Protein AF-A0A948DLP2-F1 (afdb_monomer)

Nearest PDB structures (foldseek):
  5t8y-assembly2_B  TM=7.893E-01  e=1.401E-01  Bacillus subtilis subsp. subtilis str. 168
  5d08-assembly2_B  TM=7.951E-01  e=1.675E-01  Bacillus subtilis subsp. subtilis str. 168
  5d0b-assembly2_B  TM=8.032E-01  e=3.037E-01  Bacillus subtilis subsp. subtilis str. 168
  5d6s-assembly5_E  TM=7.055E-01  e=2.696E-01  Streptococcus thermophilus

Structure (mmCIF, N/CA/C/O backbone):
data_AF-A0A948DLP2-F1
#
_entry.id   AF-A0A948DLP2-F1
#
loop_
_atom_site.group_PDB
_atom_site.id
_atom_site.type_symbol
_atom_site.label_atom_id
_atom_site.label_alt_id
_atom_site.label_comp_id
_atom_site.label_asym_id
_atom_site.label_entity_id
_atom_site.label_seq_id
_atom_site.pdbx_PDB_ins_code
_atom_site.Cartn_x
_atom_site.Cartn_y
_atom_site.Cartn_z
_atom_site.occupancy
_atom_site.B_iso_or_equiv
_atom_site.auth_seq_id
_atom_site.auth_comp_id
_atom_site.auth_asym_id
_atom_site.auth_atom_id
_atom_site.pdbx_PDB_model_num
ATOM 1 N N . MET A 1 1 ? -29.115 -2.903 10.308 1.00 73.62 1 MET A N 1
ATOM 2 C CA . MET A 1 1 ? -27.672 -2.899 10.630 1.00 73.62 1 MET A CA 1
ATOM 3 C C . MET A 1 1 ? -27.017 -3.770 9.582 1.00 73.62 1 MET A C 1
ATOM 5 O O . MET A 1 1 ? -27.478 -4.893 9.432 1.00 73.62 1 MET A O 1
ATOM 9 N N . VAL A 1 2 ? -26.056 -3.239 8.827 1.00 86.81 2 VAL A N 1
ATOM 10 C CA . VAL A 1 2 ? -25.401 -3.986 7.741 1.00 86.81 2 VAL A CA 1
ATOM 11 C C . VAL A 1 2 ? -24.598 -5.137 8.345 1.00 86.81 2 VAL A C 1
ATOM 13 O O . VAL A 1 2 ? -23.858 -4.939 9.312 1.00 86.81 2 VAL A O 1
ATOM 16 N N . GLY A 1 3 ? -24.792 -6.347 7.826 1.00 93.81 3 GLY A N 1
ATOM 17 C CA . GLY A 1 3 ? -24.123 -7.549 8.328 1.00 93.81 3 GLY A CA 1
ATOM 18 C C . GLY A 1 3 ? -22.763 -7.795 7.669 1.00 93.81 3 GLY A C 1
ATOM 19 O O . GLY A 1 3 ? -22.532 -7.389 6.537 1.00 93.81 3 GLY A O 1
ATOM 20 N N . LYS A 1 4 ? -21.872 -8.550 8.332 1.00 95.56 4 LYS A N 1
ATOM 21 C CA . LYS A 1 4 ? -20.567 -8.946 7.757 1.00 95.56 4 LYS A CA 1
ATOM 22 C C . LYS A 1 4 ? -20.713 -9.630 6.390 1.00 95.56 4 LYS A C 1
ATOM 24 O O . LYS A 1 4 ? -19.953 -9.340 5.478 1.00 95.56 4 LYS A O 1
ATOM 29 N N . LYS A 1 5 ? -21.700 -10.523 6.262 1.00 96.94 5 LYS A N 1
ATOM 30 C CA . LYS A 1 5 ? -21.997 -11.241 5.015 1.00 96.94 5 LYS A CA 1
ATOM 31 C C . LYS A 1 5 ? -22.395 -10.281 3.889 1.00 96.94 5 LYS A C 1
ATOM 33 O O . LYS A 1 5 ? -21.834 -10.364 2.809 1.00 96.94 5 LYS A O 1
ATOM 38 N N . GLU A 1 6 ? -23.287 -9.344 4.189 1.00 97.56 6 GLU A N 1
ATOM 39 C CA . GLU A 1 6 ? -23.752 -8.327 3.243 1.00 97.56 6 GLU A CA 1
ATOM 40 C C . GLU A 1 6 ? -22.598 -7.434 2.764 1.00 97.56 6 GLU A C 1
ATOM 42 O O . GLU A 1 6 ? -22.512 -7.136 1.580 1.00 97.56 6 GLU A O 1
ATOM 47 N N . VAL A 1 7 ? -21.662 -7.055 3.645 1.00 97.44 7 VAL A N 1
ATOM 48 C CA . VAL A 1 7 ? -20.456 -6.306 3.238 1.00 97.44 7 VAL A CA 1
ATOM 49 C C . VAL A 1 7 ? -19.588 -7.114 2.272 1.00 97.44 7 VAL A C 1
ATOM 51 O O . VAL A 1 7 ? -19.129 -6.559 1.281 1.00 97.44 7 VAL A O 1
ATOM 54 N N 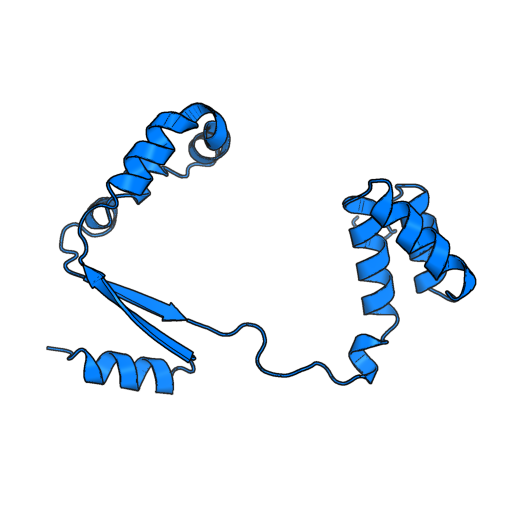. ILE A 1 8 ? -19.363 -8.403 2.546 1.00 97.75 8 ILE A N 1
ATOM 55 C CA . ILE A 1 8 ? -18.552 -9.273 1.676 1.00 97.75 8 ILE A CA 1
ATOM 56 C C . ILE A 1 8 ? -19.210 -9.414 0.299 1.00 97.75 8 ILE A C 1
ATOM 58 O O . ILE A 1 8 ? -18.537 -9.274 -0.716 1.00 97.75 8 ILE A O 1
ATOM 62 N N . GLU A 1 9 ? -20.522 -9.656 0.262 1.00 97.56 9 GLU A N 1
ATOM 63 C CA . GLU A 1 9 ? -21.282 -9.776 -0.988 1.00 97.56 9 GLU A CA 1
ATOM 64 C C . GLU A 1 9 ? -21.209 -8.477 -1.802 1.00 97.56 9 GLU A C 1
ATOM 66 O O . GLU A 1 9 ? -20.832 -8.514 -2.970 1.00 97.56 9 GLU A O 1
ATOM 71 N N . ASN A 1 10 ? -21.431 -7.320 -1.167 1.00 97.06 10 ASN A N 1
ATOM 72 C CA . ASN A 1 10 ? -21.301 -6.023 -1.836 1.00 97.06 10 ASN A CA 1
ATOM 73 C C . ASN A 1 10 ? -19.869 -5.750 -2.325 1.00 97.06 10 ASN A C 1
ATOM 75 O O . ASN A 1 10 ? -19.690 -5.166 -3.390 1.00 97.06 10 ASN A O 1
ATOM 79 N N . ALA A 1 11 ? -18.839 -6.147 -1.572 1.00 96.62 11 ALA A N 1
ATOM 80 C CA . ALA A 1 11 ? -17.453 -5.936 -1.980 1.00 96.62 11 ALA A CA 1
ATOM 81 C C . ALA A 1 11 ? -17.103 -6.748 -3.238 1.00 96.62 11 ALA A C 1
ATOM 83 O O . ALA A 1 11 ? -16.488 -6.210 -4.160 1.00 96.62 11 ALA A O 1
ATOM 84 N N . LEU A 1 12 ? -17.559 -8.003 -3.304 1.00 95.44 12 LEU A N 1
ATOM 85 C CA . LEU A 1 12 ? -17.425 -8.848 -4.492 1.00 95.44 12 LEU A CA 1
ATOM 86 C C . LEU A 1 12 ? -18.198 -8.268 -5.684 1.00 95.44 12 LEU A C 1
ATOM 88 O O . LEU A 1 12 ? -17.661 -8.204 -6.787 1.00 95.44 12 LEU A O 1
ATOM 92 N N . GLU A 1 13 ? -19.427 -7.787 -5.471 1.00 96.94 13 GLU A N 1
ATOM 93 C CA . GLU A 1 13 ? -20.218 -7.108 -6.510 1.00 96.94 13 GLU A CA 1
ATOM 94 C C . GLU A 1 13 ? -19.538 -5.828 -7.023 1.00 96.94 13 GLU A C 1
ATOM 96 O O . GLU A 1 13 ? -19.616 -5.517 -8.211 1.00 96.94 13 GLU A O 1
ATOM 101 N N . CYS A 1 14 ? -18.813 -5.115 -6.155 1.00 95.44 14 CYS A N 1
ATOM 102 C CA . CYS A 1 14 ? -17.988 -3.961 -6.527 1.00 95.44 14 CYS A CA 1
ATOM 103 C C . CYS A 1 14 ? -16.668 -4.341 -7.225 1.00 95.44 14 CYS A C 1
ATOM 105 O O . CYS A 1 14 ? -15.938 -3.452 -7.662 1.00 95.44 14 CYS A O 1
ATOM 107 N N . GLY A 1 15 ? -16.343 -5.632 -7.335 1.00 93.38 15 GLY A N 1
ATOM 108 C CA . GLY A 1 15 ? -15.144 -6.126 -8.009 1.00 93.38 15 GLY A CA 1
ATOM 109 C C . GLY A 1 15 ? -13.891 -6.207 -7.134 1.00 93.38 15 GLY A C 1
ATOM 110 O O . GLY A 1 15 ? -12.801 -6.374 -7.689 1.00 93.38 15 GLY A O 1
ATOM 111 N N . PHE A 1 16 ? -14.009 -6.101 -5.806 1.00 95.94 16 PHE A N 1
ATOM 112 C CA . PHE A 1 16 ? -12.911 -6.433 -4.893 1.00 95.94 16 PHE A CA 1
ATOM 113 C C . PHE A 1 16 ? -12.725 -7.949 -4.823 1.00 95.94 16 PHE A C 1
ATOM 115 O O . PHE A 1 16 ? -13.695 -8.699 -4.815 1.00 95.94 16 PHE A O 1
ATOM 122 N N . GLU A 1 17 ? -11.475 -8.398 -4.758 1.00 94.19 17 GLU A N 1
ATOM 123 C CA . GLU A 1 17 ? -11.129 -9.825 -4.761 1.00 94.19 17 GLU A CA 1
ATOM 124 C C . GLU A 1 17 ? -11.275 -10.466 -3.378 1.00 94.19 17 GLU A C 1
ATOM 126 O O . GLU A 1 17 ? -11.525 -11.664 -3.267 1.00 94.19 17 GLU A O 1
ATOM 131 N N . ASP A 1 18 ? -11.104 -9.680 -2.312 1.00 95.56 18 ASP A N 1
ATOM 132 C CA . ASP A 1 18 ? -11.236 -10.170 -0.941 1.00 95.56 18 ASP A CA 1
ATOM 133 C C . ASP A 1 18 ? -11.643 -9.054 0.030 1.00 95.56 18 ASP A C 1
ATOM 135 O O . ASP A 1 18 ? -11.495 -7.859 -0.251 1.00 95.56 18 ASP A O 1
ATOM 139 N N . THR A 1 19 ? -12.180 -9.450 1.185 1.00 97.75 19 THR A N 1
ATOM 140 C CA . THR A 1 19 ? -12.608 -8.557 2.263 1.00 97.75 19 THR A CA 1
ATOM 141 C C . THR A 1 19 ? -12.251 -9.112 3.644 1.00 97.75 19 THR A C 1
ATOM 143 O O . THR A 1 19 ? -12.774 -10.130 4.101 1.00 97.75 19 THR A O 1
ATOM 146 N N . GLY A 1 20 ? -11.418 -8.370 4.369 1.00 97.19 20 GLY A N 1
ATOM 147 C CA . GLY A 1 20 ? -11.055 -8.603 5.762 1.00 97.19 20 GLY A CA 1
ATOM 148 C C . GLY A 1 20 ? -11.775 -7.662 6.730 1.00 97.19 20 GLY A C 1
ATOM 149 O O . GLY A 1 20 ? -12.267 -6.597 6.364 1.00 97.19 20 GLY A O 1
ATOM 150 N N . PHE A 1 21 ? -11.817 -8.049 8.005 1.00 97.75 21 PHE A N 1
ATOM 151 C CA . PHE A 1 21 ? -12.413 -7.245 9.073 1.00 97.75 21 PHE A CA 1
ATOM 152 C C . PHE A 1 21 ? -11.516 -7.291 10.304 1.00 97.75 21 PHE A C 1
ATOM 154 O O . PHE A 1 21 ? -11.079 -8.368 10.708 1.00 97.75 21 PHE A O 1
ATOM 161 N N . THR A 1 22 ? -11.297 -6.141 10.930 1.00 97.31 22 THR A N 1
ATOM 162 C CA . THR A 1 22 ? -10.605 -6.034 12.219 1.00 97.31 22 THR A CA 1
ATOM 163 C C . THR A 1 22 ? -11.281 -4.983 13.105 1.00 97.31 22 THR A C 1
ATOM 165 O O . THR A 1 22 ? -12.235 -4.320 12.688 1.00 97.31 22 THR A O 1
ATOM 168 N N . THR A 1 23 ? -10.851 -4.863 14.357 1.00 97.44 23 THR A N 1
ATOM 169 C CA . THR A 1 23 ? -11.362 -3.853 15.291 1.00 97.44 23 THR A CA 1
ATOM 170 C C . THR A 1 23 ? -10.790 -2.470 14.967 1.00 97.44 23 THR A C 1
ATOM 172 O O . THR A 1 23 ? -9.828 -2.338 14.218 1.00 97.44 23 THR A O 1
ATOM 175 N N . ALA A 1 24 ? -11.373 -1.425 15.553 1.00 97.88 24 ALA A N 1
ATOM 176 C CA . ALA A 1 24 ? -10.787 -0.082 15.569 1.00 97.88 24 ALA A CA 1
ATOM 177 C C . ALA A 1 24 ? -9.915 0.156 16.821 1.00 97.88 24 ALA A C 1
ATOM 179 O O . ALA A 1 24 ? -9.919 1.249 17.385 1.00 97.88 24 ALA A O 1
ATOM 180 N N . ALA A 1 25 ? -9.248 -0.890 17.323 1.00 98.25 25 ALA A N 1
ATOM 181 C CA . ALA A 1 25 ? -8.272 -0.744 18.398 1.00 98.25 25 ALA A CA 1
ATOM 182 C C . ALA A 1 25 ? -6.970 -0.119 17.854 1.00 98.25 25 ALA A C 1
ATOM 184 O O . ALA A 1 25 ? -6.658 -0.330 16.679 1.00 98.25 25 ALA A O 1
ATOM 185 N N . PRO A 1 26 ? -6.203 0.614 18.679 1.00 98.19 26 PRO A N 1
ATOM 186 C CA . PRO A 1 26 ? -4.915 1.161 18.263 1.00 98.19 26 PRO A CA 1
ATOM 187 C C . PRO A 1 26 ? -3.906 0.082 17.836 1.00 98.19 26 PRO A C 1
ATOM 189 O O . PRO A 1 26 ? -3.864 -1.020 18.391 1.00 98.19 26 PRO A O 1
ATOM 192 N N . PHE A 1 27 ? -3.048 0.417 16.872 1.00 97.94 27 PHE A N 1
ATOM 193 C CA . PHE A 1 27 ? -1.969 -0.437 16.370 1.00 97.94 27 PHE A CA 1
ATOM 194 C C . PHE A 1 27 ? -0.697 -0.290 17.225 1.00 97.94 27 PHE A C 1
ATOM 196 O O . PHE A 1 27 ? 0.313 0.249 16.771 1.00 97.94 27 PHE A O 1
ATOM 203 N N . GLU A 1 28 ? -0.724 -0.784 18.466 1.00 98.12 28 GLU A N 1
ATOM 204 C CA . GLU A 1 28 ? 0.336 -0.542 19.467 1.00 98.12 28 GLU A CA 1
ATOM 205 C C . GLU A 1 28 ? 1.742 -0.975 19.017 1.00 98.12 28 GLU A C 1
ATOM 207 O O . GLU A 1 28 ? 2.713 -0.243 19.199 1.00 98.12 28 GLU A O 1
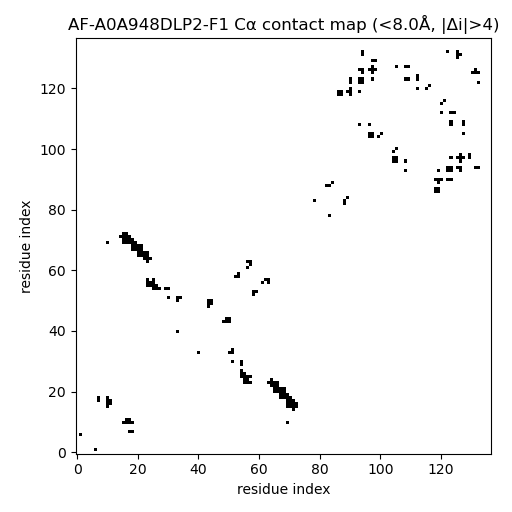ATOM 212 N N . THR A 1 29 ? 1.874 -2.140 18.372 1.00 98.00 29 THR A N 1
ATOM 213 C CA . THR A 1 29 ? 3.175 -2.613 17.863 1.00 98.00 29 THR A CA 1
ATOM 214 C C . THR A 1 29 ? 3.738 -1.685 16.786 1.00 98.00 29 THR A C 1
ATOM 216 O O . THR A 1 29 ? 4.934 -1.400 16.781 1.00 98.00 29 THR A O 1
ATOM 219 N N . GLN A 1 30 ? 2.879 -1.174 15.899 1.00 97.38 30 GLN A N 1
ATOM 220 C CA . GLN A 1 30 ? 3.287 -0.231 14.858 1.00 97.38 30 GLN A CA 1
ATOM 221 C C . GLN A 1 30 ? 3.660 1.123 15.462 1.00 97.38 30 GLN A C 1
ATOM 223 O O . GLN A 1 30 ? 4.628 1.746 15.030 1.00 97.38 30 GLN A O 1
ATOM 228 N N . ARG A 1 31 ? 2.918 1.566 16.481 1.00 97.25 31 ARG A N 1
ATOM 229 C CA . ARG A 1 31 ? 3.221 2.789 17.218 1.00 97.25 31 ARG A CA 1
ATOM 230 C C . ARG A 1 31 ? 4.600 2.718 17.868 1.00 97.25 31 ARG A C 1
ATOM 232 O O . ARG A 1 31 ? 5.406 3.614 17.642 1.00 97.25 31 ARG A O 1
ATOM 239 N N . ALA A 1 32 ? 4.893 1.641 18.597 1.00 97.81 32 ALA A N 1
ATOM 240 C CA . ALA A 1 32 ? 6.199 1.434 19.223 1.00 97.81 32 ALA A CA 1
ATOM 241 C C . ALA A 1 32 ? 7.339 1.436 18.187 1.00 97.81 32 ALA A C 1
ATOM 243 O O . ALA A 1 32 ? 8.351 2.103 18.387 1.00 97.81 32 ALA A O 1
ATOM 244 N N . TYR A 1 33 ? 7.144 0.767 17.044 1.00 97.31 33 TYR A N 1
ATOM 245 C CA . TYR A 1 33 ? 8.109 0.767 15.939 1.00 97.31 33 TYR A CA 1
ATOM 246 C C . TYR A 1 33 ? 8.368 2.177 15.376 1.00 97.31 33 TYR A C 1
ATOM 248 O O . TYR A 1 33 ? 9.515 2.562 15.153 1.00 97.31 33 TYR A O 1
ATOM 256 N N . LEU A 1 34 ? 7.311 2.966 15.155 1.00 96.12 34 LEU A N 1
ATOM 257 C CA . LEU A 1 34 ? 7.435 4.341 14.659 1.00 96.12 34 LEU A CA 1
ATOM 258 C C . LEU A 1 34 ? 8.076 5.280 15.690 1.00 96.12 34 LEU A C 1
ATOM 260 O O . LEU A 1 34 ? 8.778 6.213 15.307 1.00 96.12 34 LEU A O 1
ATOM 264 N N . GLU A 1 35 ? 7.854 5.044 16.984 1.00 95.00 35 GLU A N 1
ATOM 265 C CA . GLU A 1 35 ? 8.508 5.791 18.061 1.00 95.00 35 GLU A CA 1
ATOM 266 C C . GLU A 1 35 ? 10.009 5.472 18.139 1.00 95.00 35 GLU A C 1
ATOM 268 O O . GLU A 1 35 ? 10.809 6.404 18.233 1.00 95.00 35 GLU A O 1
ATOM 273 N N . GLU A 1 36 ? 10.397 4.195 18.029 1.00 97.31 36 GLU A N 1
ATOM 274 C CA . GLU A 1 36 ? 11.801 3.750 18.005 1.00 97.31 36 GLU A CA 1
ATOM 275 C C . GLU A 1 36 ? 12.560 4.302 16.789 1.00 97.31 36 GLU A C 1
ATOM 277 O O . GLU A 1 36 ? 13.722 4.686 16.896 1.00 97.31 36 GLU A O 1
ATOM 282 N N . ARG A 1 37 ? 11.894 4.383 15.633 1.00 95.56 37 ARG A N 1
ATOM 283 C CA . ARG A 1 37 ? 12.499 4.795 14.358 1.00 95.56 37 ARG A CA 1
ATOM 284 C C . ARG A 1 37 ? 12.110 6.202 13.922 1.00 95.56 37 ARG A C 1
ATOM 286 O O . ARG A 1 37 ? 12.111 6.499 12.730 1.00 95.56 37 ARG A O 1
ATOM 293 N N . ARG A 1 38 ? 11.755 7.076 14.863 1.00 91.06 38 ARG A N 1
ATOM 294 C CA . ARG A 1 38 ? 11.227 8.419 14.567 1.00 91.06 38 ARG A CA 1
ATOM 295 C C . ARG A 1 38 ? 12.096 9.205 13.581 1.00 91.06 38 ARG A C 1
ATOM 297 O O . ARG A 1 38 ? 11.553 9.838 12.679 1.00 91.06 38 ARG A O 1
ATOM 304 N N . GLU A 1 39 ? 13.416 9.141 13.745 1.00 93.50 39 GLU A N 1
ATOM 305 C CA . GLU A 1 39 ? 14.381 9.853 12.897 1.00 93.50 39 GLU A CA 1
ATOM 306 C C . GLU A 1 39 ? 14.290 9.423 11.421 1.00 93.50 39 GLU A C 1
ATOM 308 O O . GLU A 1 39 ? 14.287 10.277 10.534 1.00 93.50 39 GLU A O 1
ATOM 313 N N . ASP A 1 40 ? 14.089 8.126 11.148 1.00 95.50 40 ASP A N 1
ATOM 314 C CA . ASP A 1 40 ? 13.945 7.581 9.786 1.00 95.50 40 ASP A CA 1
ATOM 315 C C . ASP A 1 40 ? 12.708 8.140 9.057 1.00 95.50 40 ASP A C 1
ATOM 317 O O . ASP A 1 40 ? 12.655 8.177 7.823 1.00 95.50 40 ASP A O 1
ATOM 321 N N . TYR A 1 41 ? 11.699 8.577 9.815 1.00 94.00 41 TYR A N 1
ATOM 322 C CA . TYR A 1 41 ? 10.402 9.016 9.304 1.00 94.00 41 TYR A CA 1
ATOM 323 C C . TYR A 1 41 ? 10.125 10.512 9.505 1.00 94.00 41 TYR A C 1
ATOM 325 O O . TYR A 1 41 ? 9.020 10.971 9.206 1.00 94.00 41 TYR A O 1
ATOM 333 N N . GLU A 1 42 ? 11.104 11.315 9.938 1.00 91.31 42 GLU A N 1
ATOM 334 C CA . GLU A 1 42 ? 10.923 12.767 10.110 1.00 91.31 42 GLU A CA 1
ATOM 335 C C . GLU A 1 42 ? 10.406 13.465 8.846 1.00 91.31 42 GLU A C 1
ATOM 337 O O . GLU A 1 42 ? 9.634 14.425 8.922 1.00 91.31 42 GLU A O 1
ATOM 342 N N . TRP A 1 43 ? 10.818 12.982 7.672 1.00 93.00 43 TRP A N 1
ATOM 343 C CA . TRP A 1 43 ? 10.382 13.519 6.384 1.00 93.00 43 TRP A CA 1
ATOM 344 C C . TRP A 1 43 ? 8.855 13.468 6.220 1.00 93.00 43 TRP A C 1
ATOM 346 O O . TRP A 1 43 ? 8.278 14.382 5.628 1.00 93.00 43 TRP A O 1
ATOM 356 N N . ALA A 1 44 ? 8.193 12.444 6.768 1.00 92.38 44 ALA A N 1
ATOM 357 C CA . ALA A 1 44 ? 6.748 12.281 6.673 1.00 92.38 44 ALA A CA 1
ATOM 358 C C . ALA A 1 44 ? 6.034 13.355 7.501 1.00 92.38 44 ALA A C 1
ATOM 360 O O . ALA A 1 44 ? 5.138 14.029 6.995 1.00 92.38 44 ALA A O 1
ATOM 361 N N . ILE A 1 45 ? 6.522 13.611 8.720 1.00 85.12 45 ILE A N 1
ATOM 362 C CA . ILE A 1 45 ? 6.006 14.667 9.601 1.00 85.12 45 ILE A CA 1
ATOM 363 C C . ILE A 1 45 ? 6.168 16.038 8.935 1.00 85.12 45 ILE A C 1
ATOM 365 O O . ILE A 1 45 ? 5.224 16.824 8.890 1.00 85.12 45 ILE A O 1
ATOM 369 N N . ARG A 1 46 ? 7.340 16.315 8.343 1.00 90.19 46 ARG A N 1
ATOM 370 C CA . ARG A 1 46 ? 7.584 17.563 7.592 1.00 90.19 46 ARG A CA 1
ATOM 371 C C . ARG A 1 46 ? 6.678 17.706 6.367 1.00 90.19 46 ARG A C 1
ATOM 373 O O . ARG A 1 46 ? 6.384 18.825 5.962 1.00 90.19 46 ARG A O 1
ATOM 380 N N . SER A 1 47 ? 6.224 16.587 5.807 1.00 92.19 47 SER A N 1
ATOM 381 C CA . SER A 1 47 ? 5.271 16.537 4.694 1.00 92.19 47 SER A CA 1
ATOM 382 C C . SER A 1 47 ? 3.804 16.627 5.149 1.00 92.19 47 SER A C 1
ATOM 384 O O . SER A 1 47 ? 2.905 16.514 4.321 1.00 92.19 47 SER A O 1
ATOM 386 N N . GLY A 1 48 ? 3.546 16.832 6.448 1.00 91.56 48 GLY A N 1
ATOM 387 C CA . GLY A 1 48 ? 2.201 16.947 7.020 1.00 91.56 48 GLY A CA 1
ATOM 388 C C . GLY A 1 48 ? 1.531 15.612 7.357 1.00 91.56 48 GLY A C 1
ATOM 389 O O . GLY A 1 48 ? 0.341 15.596 7.664 1.00 91.56 48 GLY A O 1
ATOM 390 N N . LEU A 1 49 ? 2.265 14.497 7.306 1.00 92.12 49 LEU A N 1
ATOM 391 C CA . LEU A 1 49 ? 1.759 13.170 7.652 1.00 92.12 49 LEU A CA 1
ATOM 392 C C . LEU A 1 49 ? 2.122 12.825 9.098 1.00 92.12 49 LEU A C 1
ATOM 394 O O . LEU A 1 49 ? 3.276 12.524 9.409 1.00 92.12 49 LEU A O 1
ATOM 398 N N . ASP A 1 50 ? 1.124 12.828 9.981 1.00 93.75 50 ASP A N 1
ATOM 399 C CA . ASP A 1 50 ? 1.285 12.362 11.359 1.00 93.75 50 ASP A CA 1
ATOM 400 C C . ASP A 1 50 ? 1.135 10.837 11.433 1.00 93.75 50 ASP A C 1
ATOM 402 O O . ASP A 1 50 ? 0.040 10.285 11.574 1.00 93.75 50 ASP A O 1
ATOM 406 N N . LEU A 1 51 ? 2.270 10.146 11.321 1.00 94.94 51 LEU A N 1
ATOM 407 C CA . LEU A 1 51 ? 2.311 8.686 11.368 1.00 94.94 51 LEU A CA 1
ATOM 408 C C . LEU A 1 51 ? 1.924 8.124 12.742 1.00 94.94 51 LEU A C 1
ATOM 410 O O . LEU A 1 51 ? 1.410 7.011 12.799 1.00 94.94 51 LEU A O 1
ATOM 414 N N . ILE A 1 52 ? 2.149 8.866 13.835 1.00 95.31 52 ILE A N 1
ATOM 415 C CA . ILE A 1 52 ? 1.815 8.405 15.189 1.00 95.31 52 ILE A CA 1
ATOM 416 C C . ILE A 1 52 ? 0.306 8.471 15.392 1.00 95.31 52 ILE A C 1
ATOM 418 O O . ILE A 1 52 ? -0.291 7.468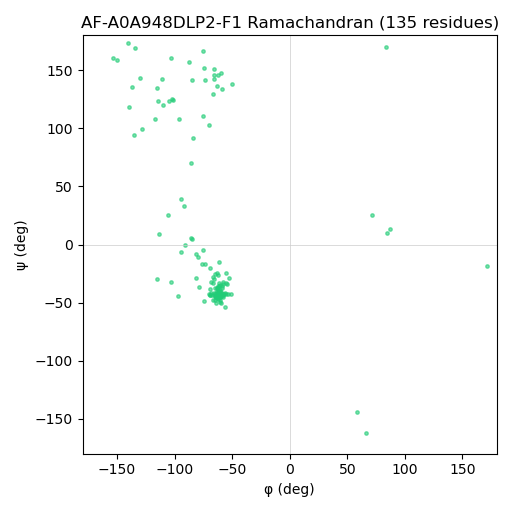 15.783 1.00 95.31 52 ILE A O 1
ATOM 422 N N . ALA A 1 53 ? -0.328 9.598 15.058 1.00 95.19 53 ALA A N 1
ATOM 423 C CA . ALA A 1 53 ? -1.786 9.710 15.095 1.00 95.19 53 ALA A CA 1
ATOM 424 C C . ALA A 1 53 ? -2.459 8.674 14.177 1.00 95.19 53 ALA A C 1
ATOM 426 O O . ALA A 1 53 ? -3.484 8.098 14.541 1.00 95.19 53 ALA A O 1
ATOM 427 N N . GLY A 1 54 ? -1.838 8.367 13.031 1.00 94.62 54 GLY A N 1
ATOM 428 C CA . GLY A 1 54 ? -2.290 7.331 12.099 1.00 94.62 54 GLY A CA 1
ATOM 429 C C . GLY A 1 54 ? -2.329 5.907 12.673 1.00 94.62 54 GLY A C 1
ATOM 430 O O . GLY A 1 54 ? -2.978 5.041 12.089 1.00 94.62 54 GLY A O 1
ATOM 431 N N . THR A 1 55 ? -1.685 5.647 13.818 1.00 97.19 55 THR A N 1
ATOM 432 C CA . THR A 1 55 ? -1.757 4.339 14.498 1.00 97.19 55 THR A CA 1
ATOM 433 C C . THR A 1 55 ? -3.006 4.152 15.356 1.00 97.19 55 THR A C 1
ATOM 435 O O . THR A 1 55 ? -3.262 3.036 15.806 1.00 97.19 55 THR A O 1
ATOM 438 N N . ASP A 1 56 ? -3.812 5.195 15.558 1.00 97.88 56 ASP A N 1
ATOM 439 C CA . ASP A 1 56 ? -5.102 5.094 16.237 1.00 97.88 56 ASP A CA 1
ATOM 440 C C . ASP A 1 56 ? -6.237 5.474 15.270 1.00 97.88 56 ASP A C 1
ATOM 442 O O . ASP A 1 56 ? -6.424 6.660 14.977 1.00 97.88 56 ASP A O 1
ATOM 446 N N . PRO A 1 57 ? -7.043 4.501 14.798 1.00 97.94 57 PRO A N 1
ATOM 447 C CA . PRO A 1 57 ? -8.200 4.763 13.938 1.00 97.94 57 PRO A CA 1
ATOM 448 C C . PRO A 1 57 ? -9.166 5.814 14.505 1.00 97.94 57 PRO A C 1
ATOM 450 O O . PRO A 1 57 ? -9.825 6.533 13.747 1.00 97.94 57 PRO A O 1
ATOM 453 N N . LYS A 1 58 ? -9.245 5.935 15.836 1.00 97.94 58 LYS A N 1
ATOM 454 C CA . LYS A 1 58 ? -10.121 6.899 16.508 1.00 97.94 58 LYS A CA 1
ATOM 455 C C . LYS A 1 58 ? -9.638 8.340 16.410 1.00 97.94 58 LYS A C 1
ATOM 457 O O . LYS A 1 58 ? -10.454 9.243 16.578 1.00 97.94 58 LYS A O 1
ATOM 462 N N . SER A 1 59 ? -8.374 8.567 16.055 1.00 96.44 59 SER A N 1
ATOM 463 C CA . SER A 1 59 ? -7.865 9.905 15.734 1.00 96.44 59 SER A CA 1
ATOM 464 C C . SER A 1 59 ? -8.527 10.493 14.483 1.00 96.44 59 SER A C 1
ATOM 466 O O . SER A 1 59 ? -8.617 11.710 14.352 1.00 96.44 59 SER A O 1
ATOM 468 N N . ILE A 1 60 ? -9.020 9.640 13.577 1.00 94.75 60 ILE A N 1
ATOM 469 C CA . ILE A 1 60 ? -9.750 10.051 12.368 1.00 94.75 60 ILE A CA 1
ATOM 470 C C . ILE A 1 60 ? -11.261 9.982 12.609 1.00 94.75 60 ILE A C 1
ATOM 472 O O . ILE A 1 60 ? -12.000 10.888 12.229 1.00 94.75 60 ILE A O 1
ATOM 476 N N . MET A 1 61 ? -11.732 8.902 13.238 1.00 97.31 61 MET A N 1
ATOM 477 C CA . MET A 1 61 ? -13.152 8.659 13.482 1.00 97.31 61 MET A CA 1
ATOM 478 C C . MET A 1 61 ? -13.360 8.171 14.924 1.00 97.31 61 MET A C 1
ATOM 480 O O . MET A 1 61 ? -13.277 6.966 15.167 1.00 97.31 61 MET A O 1
ATOM 484 N N . PRO A 1 62 ? -13.666 9.065 15.888 1.00 97.31 62 PRO A N 1
ATOM 485 C CA . PRO A 1 62 ? -13.739 8.719 17.315 1.00 97.31 62 PRO A CA 1
ATOM 486 C C . PRO A 1 62 ? -14.692 7.563 17.647 1.00 97.31 62 PRO A C 1
ATOM 488 O O . PRO A 1 62 ? -14.426 6.753 18.536 1.00 97.31 62 PRO A O 1
ATOM 491 N N . GLU A 1 63 ? -15.779 7.454 16.882 1.00 97.56 63 GLU A N 1
ATOM 492 C CA . GLU A 1 63 ? -16.825 6.438 17.040 1.00 97.56 63 GLU A CA 1
ATOM 493 C C . GLU A 1 63 ? -16.516 5.118 16.309 1.00 97.56 63 GLU A C 1
ATOM 495 O O . GLU A 1 63 ? -17.367 4.224 16.247 1.00 97.56 63 GLU A O 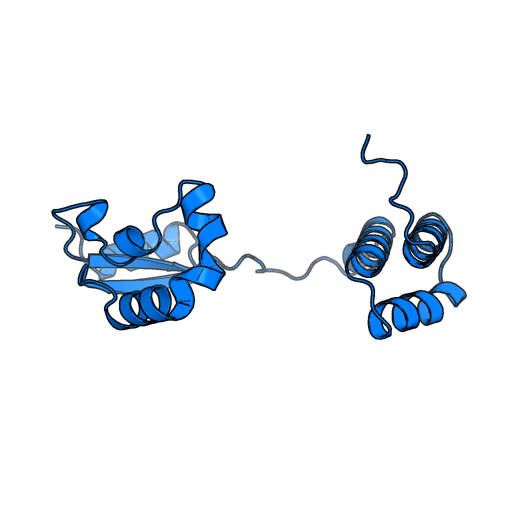1
ATOM 500 N N . ALA A 1 64 ? -15.323 4.977 15.720 1.00 97.25 64 ALA A N 1
ATOM 501 C CA . ALA A 1 64 ? -14.936 3.786 14.978 1.00 97.25 64 ALA A CA 1
ATOM 502 C C . ALA A 1 64 ? -14.992 2.532 15.861 1.00 97.25 64 ALA A C 1
ATOM 504 O O . ALA A 1 64 ? -14.481 2.496 16.984 1.00 97.25 64 ALA A O 1
ATOM 505 N N . LYS A 1 65 ? -15.599 1.471 15.320 1.00 96.25 65 LYS A N 1
ATOM 506 C CA . LYS A 1 65 ? -15.722 0.158 15.982 1.00 96.25 65 LYS A CA 1
ATOM 507 C C . LYS A 1 65 ? -14.968 -0.945 15.247 1.00 96.25 65 LYS A C 1
ATOM 509 O O . LYS A 1 65 ? -14.493 -1.890 15.872 1.00 96.25 65 LYS A O 1
ATOM 514 N N . SER A 1 66 ? -14.839 -0.815 13.934 1.00 96.56 66 SER A N 1
ATOM 515 C CA . SER A 1 66 ? -14.212 -1.802 13.063 1.00 96.56 66 SER A CA 1
ATOM 516 C C . SER A 1 66 ? -13.564 -1.132 11.863 1.00 96.56 66 SER A C 1
ATOM 518 O O . SER A 1 66 ? -13.968 -0.041 11.464 1.00 96.56 66 SER A O 1
ATOM 520 N N . ILE A 1 67 ? -12.622 -1.842 11.257 1.00 97.25 67 ILE A N 1
ATOM 521 C CA . ILE A 1 67 ? -12.017 -1.515 9.970 1.00 97.25 67 ILE A CA 1
ATOM 522 C C . ILE A 1 67 ? -12.393 -2.634 9.000 1.00 97.25 67 ILE A C 1
ATOM 524 O O . ILE A 1 67 ? -12.307 -3.816 9.346 1.00 97.25 67 ILE A O 1
ATOM 528 N N . ILE A 1 68 ? -12.815 -2.251 7.798 1.00 97.25 68 ILE A N 1
ATOM 529 C CA . ILE A 1 68 ? -13.039 -3.163 6.676 1.00 97.25 68 ILE A CA 1
ATOM 530 C C . ILE A 1 68 ? -11.834 -3.012 5.753 1.00 97.25 68 ILE A C 1
ATOM 532 O O . ILE A 1 68 ? -11.498 -1.900 5.354 1.00 97.25 68 ILE A O 1
ATOM 536 N N . VAL A 1 69 ? -11.171 -4.121 5.453 1.00 97.62 69 VAL A N 1
ATOM 537 C CA . VAL A 1 69 ? -10.020 -4.169 4.549 1.00 97.62 69 VAL A CA 1
ATOM 538 C C . VAL A 1 69 ? -10.505 -4.768 3.241 1.00 97.62 69 VAL A C 1
ATOM 540 O O . VAL A 1 69 ? -11.038 -5.868 3.250 1.00 97.62 69 VAL A O 1
ATO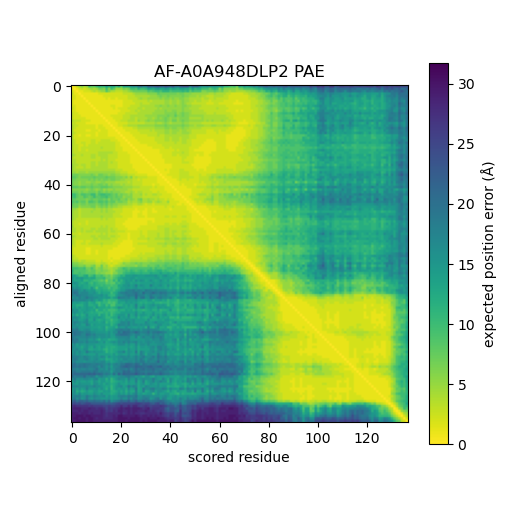M 543 N N . ILE A 1 70 ? -10.330 -4.059 2.136 1.00 96.69 70 ILE A N 1
ATOM 544 C CA . ILE A 1 70 ? -10.685 -4.524 0.790 1.00 96.69 70 ILE A CA 1
ATOM 545 C C . ILE A 1 70 ? -9.410 -4.757 -0.014 1.00 96.69 70 ILE A C 1
ATOM 547 O O . ILE A 1 70 ? -8.443 -4.007 0.128 1.00 96.69 70 ILE A O 1
ATOM 551 N N . MET A 1 71 ? -9.405 -5.799 -0.842 1.00 95.19 71 MET A N 1
ATOM 552 C CA . MET A 1 71 ? -8.280 -6.116 -1.716 1.00 95.19 71 MET A CA 1
ATOM 553 C C . MET A 1 71 ? -8.685 -5.953 -3.176 1.00 95.19 71 MET A C 1
ATOM 555 O O . MET A 1 71 ? -9.614 -6.601 -3.650 1.00 95.19 71 MET A O 1
ATOM 559 N N . GLU A 1 72 ? -7.956 -5.112 -3.901 1.00 92.56 72 GLU A N 1
ATOM 560 C CA . GLU A 1 72 ? -8.093 -4.967 -5.345 1.00 92.56 72 GLU A CA 1
ATOM 561 C C . GLU A 1 72 ? -6.850 -5.538 -6.031 1.00 92.56 72 GLU A C 1
ATOM 563 O O . GLU A 1 72 ? -5.727 -5.084 -5.798 1.00 92.56 72 GLU A O 1
ATOM 568 N N . ALA A 1 73 ? -7.037 -6.544 -6.887 1.00 87.19 73 ALA A N 1
ATOM 569 C CA . ALA A 1 73 ? -5.956 -7.037 -7.726 1.00 87.19 73 ALA A CA 1
ATOM 570 C C . ALA A 1 73 ? -5.701 -6.049 -8.871 1.00 87.19 73 ALA A C 1
ATOM 572 O O . ALA A 1 73 ? -6.505 -5.933 -9.798 1.00 87.19 73 ALA A O 1
ATOM 573 N N . TYR A 1 74 ? -4.550 -5.372 -8.819 1.00 82.31 74 TYR A N 1
ATOM 574 C CA . TYR A 1 74 ? -4.104 -4.455 -9.874 1.00 82.31 74 TYR A CA 1
ATOM 575 C C . TYR A 1 74 ? -3.726 -5.179 -11.177 1.00 82.31 74 TYR A C 1
ATOM 577 O O . TYR A 1 74 ? -3.682 -4.566 -12.241 1.00 82.31 74 TYR A O 1
ATOM 585 N N . PHE A 1 75 ? -3.433 -6.479 -11.104 1.00 82.38 75 PHE A N 1
ATOM 586 C CA . PHE A 1 75 ? -3.049 -7.305 -12.242 1.00 82.38 75 PHE A CA 1
ATOM 587 C C . PHE A 1 75 ? -3.928 -8.552 -12.284 1.00 82.38 75 PHE A C 1
ATOM 589 O O . PHE A 1 75 ? -3.709 -9.500 -11.532 1.00 82.38 75 PHE A O 1
ATOM 596 N N . ARG A 1 76 ? -4.953 -8.518 -13.138 1.00 77.50 76 ARG A N 1
ATOM 597 C CA . ARG A 1 76 ? -5.930 -9.612 -13.291 1.00 77.50 76 ARG A CA 1
ATOM 598 C C . ARG A 1 76 ? -5.683 -10.447 -14.537 1.00 77.50 76 ARG A C 1
ATOM 600 O O . ARG A 1 76 ? -5.911 -11.650 -14.539 1.00 77.50 76 ARG A O 1
ATOM 607 N N . GLU A 1 77 ? -5.183 -9.802 -15.582 1.00 82.19 77 GLU A N 1
ATOM 608 C CA . GLU A 1 77 ? -4.925 -10.418 -16.873 1.00 82.19 77 GLU A CA 1
ATOM 609 C C . GLU A 1 77 ? -3.509 -10.083 -17.322 1.00 82.19 77 GLU A C 1
ATOM 611 O O . GLU A 1 77 ? -3.012 -8.975 -17.103 1.00 82.19 77 GLU A O 1
ATOM 616 N N . ALA A 1 78 ? -2.865 -11.050 -17.972 1.00 79.94 78 ALA A N 1
ATOM 617 C CA . ALA A 1 78 ? -1.610 -10.788 -18.650 1.00 79.94 78 ALA A CA 1
ATOM 618 C C . ALA A 1 78 ? -1.843 -9.822 -19.814 1.00 79.94 78 ALA A C 1
ATOM 620 O O . ALA A 1 78 ? -2.839 -9.918 -20.536 1.00 79.94 78 ALA A O 1
ATOM 621 N N . PHE A 1 79 ? -0.890 -8.917 -20.034 1.00 78.31 79 PHE A N 1
ATOM 622 C CA . PHE A 1 79 ? -0.893 -8.142 -21.265 1.00 78.31 79 PHE A CA 1
ATOM 623 C C . PHE A 1 79 ? -0.734 -9.096 -22.459 1.00 78.31 79 PHE A C 1
ATOM 625 O O . PHE A 1 79 ? -0.014 -10.092 -22.366 1.00 78.31 79 PHE A O 1
ATOM 632 N N . PRO A 1 80 ? -1.360 -8.807 -23.611 1.00 82.06 80 PRO A N 1
ATOM 633 C CA . PRO A 1 80 ? -1.067 -9.527 -24.838 1.00 82.06 80 PRO A CA 1
ATOM 634 C C . PRO A 1 80 ? 0.453 -9.577 -25.078 1.00 82.06 80 PRO A C 1
ATOM 636 O O . PRO A 1 80 ? 1.108 -8.538 -24.940 1.00 82.06 80 PRO A O 1
ATOM 639 N N . PRO A 1 81 ? 1.031 -10.711 -25.521 1.00 80.50 81 PRO A N 1
ATOM 640 C CA . PRO A 1 81 ? 2.474 -10.809 -25.774 1.00 80.50 81 PRO A CA 1
ATOM 641 C C . PRO A 1 81 ? 3.016 -9.744 -26.746 1.00 80.50 81 PRO A C 1
ATOM 643 O O . PRO A 1 81 ? 4.198 -9.397 -26.722 1.00 80.50 81 PRO A O 1
ATOM 646 N N . SER A 1 82 ? 2.151 -9.201 -27.609 1.00 80.50 82 SER A N 1
ATOM 647 C CA . SER A 1 82 ? 2.468 -8.081 -28.499 1.00 80.50 82 SER A CA 1
ATOM 648 C C . SER A 1 82 ? 2.741 -6.769 -27.752 1.00 80.50 82 SER A C 1
ATOM 650 O O . SER A 1 82 ? 3.591 -5.998 -28.196 1.00 80.50 82 SER A O 1
ATOM 652 N N . LEU A 1 83 ? 2.075 -6.524 -26.618 1.00 76.31 83 LEU A N 1
ATOM 653 C CA . LEU A 1 83 ? 2.316 -5.363 -25.758 1.00 76.31 83 LEU A CA 1
ATOM 654 C C . LEU A 1 83 ? 3.562 -5.543 -24.886 1.00 76.31 83 LEU A C 1
ATOM 656 O O . LEU A 1 83 ? 4.325 -4.594 -24.733 1.00 76.31 83 LEU A O 1
ATOM 660 N N . GLU A 1 84 ? 3.838 -6.753 -24.397 1.00 71.44 84 GLU A N 1
ATOM 661 C CA . GLU A 1 84 ? 5.066 -7.046 -23.635 1.00 71.44 84 GLU A CA 1
ATOM 662 C C . GLU A 1 84 ? 6.336 -6.794 -24.461 1.00 71.44 84 GLU A C 1
ATOM 664 O O . GLU A 1 84 ? 7.364 -6.345 -23.953 1.00 71.44 84 GLU A O 1
ATOM 669 N N . ARG A 1 85 ? 6.270 -7.059 -25.771 1.00 74.88 85 ARG A N 1
ATOM 670 C CA . ARG A 1 85 ? 7.389 -6.848 -26.702 1.00 74.88 85 ARG A CA 1
ATOM 671 C C . ARG A 1 85 ? 7.398 -5.464 -27.344 1.00 74.88 85 ARG A C 1
ATOM 673 O O . ARG A 1 85 ? 8.316 -5.190 -28.125 1.00 74.88 85 ARG A O 1
ATOM 680 N N . HIS A 1 86 ? 6.419 -4.620 -27.022 1.00 84.94 86 HIS A N 1
ATOM 681 C CA . HIS A 1 86 ? 6.245 -3.310 -27.628 1.00 84.94 86 HIS A CA 1
ATOM 682 C C . HIS A 1 86 ? 7.442 -2.403 -27.325 1.00 84.94 86 HIS A C 1
ATOM 684 O O . HIS A 1 86 ? 7.917 -2.326 -26.191 1.00 84.94 86 HIS A O 1
ATOM 690 N N . GLU A 1 87 ? 7.920 -1.679 -28.337 1.00 87.38 87 GLU A N 1
ATOM 691 C CA . GLU A 1 87 ? 9.134 -0.858 -28.232 1.00 87.38 87 GLU A CA 1
ATOM 692 C C . GLU A 1 87 ? 9.047 0.163 -27.096 1.00 87.38 87 GLU A C 1
ATOM 694 O O . GLU A 1 87 ? 9.985 0.293 -26.320 1.00 87.38 87 GLU A O 1
ATOM 699 N N . ARG A 1 88 ? 7.885 0.808 -26.924 1.00 86.38 88 ARG A N 1
ATOM 700 C CA . ARG A 1 88 ? 7.649 1.734 -25.805 1.00 86.38 88 ARG A CA 1
ATOM 701 C C . ARG A 1 88 ? 7.899 1.095 -24.435 1.00 86.38 88 ARG A C 1
ATOM 703 O O . ARG A 1 88 ? 8.507 1.740 -23.593 1.00 86.38 88 ARG A O 1
ATOM 710 N N . VAL A 1 89 ? 7.464 -0.147 -24.208 1.00 87.12 89 VAL A N 1
ATOM 711 C CA . VAL A 1 89 ? 7.674 -0.829 -22.919 1.00 87.12 89 VAL A CA 1
ATOM 712 C C . VAL A 1 89 ? 9.166 -1.051 -22.694 1.00 87.12 89 VAL A C 1
ATOM 714 O O . VAL A 1 89 ? 9.690 -0.655 -21.660 1.00 87.12 89 VAL A O 1
ATOM 717 N N . LYS A 1 90 ? 9.876 -1.570 -23.702 1.00 90.00 90 LYS A N 1
ATOM 718 C CA . LYS A 1 90 ? 11.331 -1.779 -23.637 1.00 90.00 90 LYS A CA 1
ATOM 719 C C . LYS A 1 90 ? 12.104 -0.479 -23.408 1.00 90.00 90 LYS A C 1
ATOM 721 O O . LYS A 1 90 ? 13.037 -0.471 -22.610 1.00 90.00 90 LYS A O 1
ATOM 726 N N . SER A 1 91 ? 11.711 0.612 -24.067 1.00 91.00 91 SER A N 1
ATOM 727 C CA . SER A 1 91 ? 12.281 1.941 -23.831 1.00 91.00 91 SER A CA 1
ATOM 728 C C . SER A 1 91 ? 12.048 2.389 -22.385 1.00 91.00 91 SER A C 1
ATOM 730 O O . SER A 1 91 ? 13.007 2.719 -21.697 1.00 91.00 91 SER A O 1
ATOM 732 N N . MET A 1 92 ? 10.820 2.308 -21.864 1.00 90.56 92 MET A N 1
ATOM 733 C CA . MET A 1 92 ? 10.543 2.686 -20.469 1.00 90.56 92 MET A CA 1
ATOM 734 C C . MET A 1 92 ? 11.304 1.818 -19.457 1.00 90.56 92 MET A C 1
ATOM 736 O O . MET A 1 92 ? 11.772 2.325 -18.439 1.00 90.56 92 MET A O 1
ATOM 740 N N . THR A 1 93 ? 11.484 0.522 -19.732 1.00 91.69 93 THR A N 1
ATOM 741 C CA . THR A 1 93 ? 12.325 -0.355 -18.907 1.00 91.69 93 THR A CA 1
ATOM 742 C C . THR A 1 93 ? 13.788 0.084 -18.939 1.00 91.69 93 THR A C 1
ATOM 744 O O . THR A 1 93 ? 14.417 0.171 -17.886 1.00 91.69 93 THR A O 1
ATOM 747 N N . ALA A 1 94 ? 14.329 0.396 -20.121 1.00 93.50 94 ALA A N 1
ATOM 748 C CA . ALA A 1 94 ? 15.699 0.880 -20.255 1.00 93.50 94 ALA A CA 1
ATOM 749 C C . ALA A 1 94 ? 15.913 2.202 -19.498 1.00 93.50 94 ALA A C 1
ATOM 751 O O . ALA A 1 94 ? 16.880 2.332 -18.744 1.00 93.50 94 ALA A O 1
ATOM 752 N N . TRP A 1 95 ? 14.964 3.131 -19.624 1.00 91.62 95 TRP A N 1
ATOM 753 C CA . TRP A 1 95 ? 14.926 4.386 -18.878 1.00 91.62 95 TRP A CA 1
ATOM 754 C C . TRP A 1 95 ? 14.962 4.163 -17.362 1.00 91.62 95 TRP A C 1
ATOM 756 O O . TRP A 1 95 ? 15.829 4.693 -16.660 1.00 91.62 95 TRP A O 1
ATOM 766 N N . ALA A 1 96 ? 14.047 3.332 -16.853 1.00 93.12 96 ALA A N 1
ATOM 767 C CA . ALA A 1 96 ? 13.933 3.042 -15.430 1.00 93.12 96 ALA A CA 1
ATOM 768 C C . ALA A 1 96 ? 15.214 2.393 -14.883 1.00 93.12 96 ALA A C 1
ATOM 770 O O . ALA A 1 96 ? 15.688 2.777 -13.815 1.00 93.12 96 ALA A O 1
ATOM 771 N N . LEU A 1 97 ? 15.826 1.467 -15.629 1.00 93.62 97 LEU A N 1
ATOM 772 C CA . LEU A 1 97 ? 17.111 0.864 -15.262 1.00 93.62 97 LEU A CA 1
ATOM 773 C C . LEU A 1 97 ? 18.247 1.893 -15.213 1.00 93.62 97 LEU A C 1
ATOM 775 O O . LEU A 1 97 ? 19.083 1.826 -14.313 1.00 93.62 97 LEU A O 1
ATOM 779 N N . GLY A 1 98 ? 18.262 2.872 -16.122 1.00 93.00 98 GLY A N 1
ATOM 780 C CA . GLY A 1 98 ? 19.201 3.996 -16.066 1.00 93.00 98 GLY A CA 1
ATOM 781 C C . GLY A 1 98 ? 19.048 4.830 -14.792 1.00 93.00 98 GLY A C 1
ATOM 782 O O . GLY A 1 98 ? 20.045 5.205 -14.176 1.00 93.00 98 GLY A O 1
ATOM 783 N N . ARG A 1 99 ? 17.801 5.068 -14.364 1.00 91.56 99 ARG A N 1
ATOM 784 C CA . ARG A 1 99 ? 17.462 5.799 -13.129 1.00 91.56 99 ARG A CA 1
ATOM 785 C C . ARG A 1 99 ? 17.811 5.020 -11.859 1.00 91.56 99 ARG A C 1
ATOM 787 O O . ARG A 1 99 ? 18.336 5.618 -10.925 1.00 91.56 99 ARG A O 1
ATOM 794 N N . ILE A 1 100 ? 17.521 3.716 -11.823 1.00 91.31 100 ILE A N 1
ATOM 795 C CA . ILE A 1 100 ? 17.872 2.818 -10.708 1.00 91.31 100 ILE A CA 1
ATOM 796 C C . ILE A 1 100 ? 19.397 2.721 -10.577 1.00 91.31 100 ILE A C 1
ATOM 798 O O . ILE A 1 100 ? 19.943 2.822 -9.479 1.00 91.31 100 ILE A O 1
ATOM 802 N N . GLY A 1 101 ? 20.091 2.559 -11.704 1.00 87.81 101 GLY A N 1
ATOM 803 C CA . GLY A 1 101 ? 21.542 2.483 -11.754 1.00 87.81 101 GLY A CA 1
ATOM 804 C C . GLY A 1 101 ? 22.123 1.242 -11.063 1.00 87.81 101 GLY A C 1
ATOM 805 O O . GLY A 1 101 ? 21.464 0.229 -10.841 1.00 87.81 101 GLY A O 1
ATOM 806 N N . GLY A 1 102 ? 23.418 1.311 -10.755 1.00 92.25 102 GLY A N 1
ATOM 807 C CA . GLY A 1 102 ? 24.169 0.206 -10.157 1.00 92.25 102 GLY A CA 1
ATOM 808 C C . GLY A 1 102 ? 24.705 -0.828 -11.165 1.00 92.25 102 GLY A C 1
ATOM 809 O O . GLY A 1 102 ? 24.376 -0.782 -12.354 1.00 92.25 102 GLY A O 1
ATOM 810 N N . PRO A 1 103 ? 25.580 -1.749 -10.715 1.00 92.81 103 PRO A N 1
ATOM 811 C CA . PRO A 1 103 ? 26.272 -2.686 -11.603 1.00 92.81 103 PRO A CA 1
ATOM 812 C C . PRO A 1 103 ? 25.323 -3.625 -12.352 1.00 92.81 103 PRO A C 1
ATOM 814 O O . PRO A 1 103 ? 25.485 -3.820 -13.552 1.00 92.81 103 PRO A O 1
ATOM 817 N N . ALA A 1 104 ? 24.297 -4.147 -11.672 1.00 93.88 104 ALA A N 1
ATOM 818 C CA . ALA A 1 104 ? 23.334 -5.069 -12.271 1.00 93.88 104 ALA A CA 1
ATOM 819 C C . ALA A 1 104 ? 22.506 -4.408 -13.385 1.00 93.88 104 ALA A C 1
ATOM 821 O O . ALA A 1 104 ? 22.371 -4.978 -14.465 1.00 93.88 104 ALA A O 1
ATOM 822 N N . ALA A 1 105 ? 22.011 -3.184 -13.163 1.00 93.31 105 ALA A N 1
ATOM 823 C CA . ALA A 1 105 ? 21.259 -2.454 -14.183 1.00 93.31 105 ALA A CA 1
ATOM 824 C C . ALA A 1 105 ? 22.138 -2.106 -15.392 1.00 93.31 105 ALA A C 1
ATOM 826 O O . ALA A 1 105 ? 21.723 -2.296 -16.533 1.00 93.31 105 ALA A O 1
ATOM 827 N N . LYS A 1 106 ? 23.380 -1.656 -15.155 1.00 93.06 106 LYS A N 1
ATOM 828 C CA . LYS A 1 106 ? 24.340 -1.365 -16.232 1.00 93.06 106 LYS A CA 1
ATOM 829 C C . LYS A 1 106 ? 24.687 -2.606 -17.052 1.00 93.06 106 LYS A C 1
ATOM 831 O O . LYS A 1 106 ? 24.773 -2.502 -18.275 1.00 93.06 106 LYS A O 1
ATOM 836 N N . GLN A 1 107 ? 24.872 -3.753 -16.399 1.00 94.31 107 GLN A N 1
ATOM 837 C CA . GLN A 1 107 ? 25.143 -5.017 -17.080 1.00 94.31 107 GLN A CA 1
ATOM 838 C C . GLN A 1 107 ? 23.945 -5.435 -17.938 1.00 94.31 107 GLN A C 1
ATOM 840 O O . GLN A 1 107 ? 24.113 -5.628 -19.136 1.00 94.31 107 GLN A O 1
ATOM 845 N N . ALA A 1 108 ? 22.732 -5.440 -17.375 1.00 94.88 108 ALA A N 1
ATOM 846 C CA . ALA A 1 108 ? 21.515 -5.794 -18.109 1.00 94.88 108 ALA A CA 1
ATOM 847 C C . ALA A 1 108 ? 21.281 -4.902 -19.345 1.00 94.88 108 ALA A C 1
ATOM 849 O O . ALA A 1 108 ? 20.951 -5.397 -20.421 1.00 94.88 108 ALA A O 1
ATOM 850 N N . LEU A 1 109 ? 21.495 -3.587 -19.211 1.00 95.12 109 LEU A N 1
ATOM 851 C CA . LEU A 1 109 ? 21.421 -2.638 -20.327 1.00 95.12 109 LEU A CA 1
ATOM 852 C C . LEU A 1 109 ? 22.493 -2.912 -21.393 1.00 95.12 109 LEU A C 1
ATOM 854 O O . LEU A 1 109 ? 22.202 -2.840 -22.585 1.00 95.12 109 LEU A O 1
ATOM 858 N N . SER A 1 110 ? 23.722 -3.223 -20.975 1.00 95.06 110 SER A N 1
ATOM 859 C CA . SER A 1 110 ? 24.841 -3.498 -21.886 1.00 95.06 110 SER A CA 1
ATOM 860 C C . SER A 1 110 ? 24.647 -4.805 -22.653 1.00 95.06 110 SER A C 1
ATOM 862 O O . SER A 1 110 ? 24.875 -4.833 -23.861 1.00 95.06 110 SER A O 1
ATOM 864 N N . ASP A 1 111 ? 24.169 -5.852 -21.980 1.00 95.12 111 ASP A N 1
ATOM 865 C CA . ASP A 1 111 ? 23.889 -7.155 -22.590 1.00 95.12 111 ASP A CA 1
ATOM 866 C C . ASP A 1 111 ? 22.793 -7.027 -23.652 1.00 95.12 111 ASP A C 1
ATOM 868 O O . ASP A 1 111 ? 22.936 -7.503 -24.778 1.00 95.12 111 ASP A O 1
ATOM 872 N N . PHE A 1 112 ? 21.723 -6.295 -23.332 1.00 93.75 112 PHE A N 1
ATOM 873 C CA . PHE A 1 112 ? 20.598 -6.113 -24.244 1.00 93.75 112 PHE A CA 1
ATOM 874 C C . PHE A 1 112 ? 20.882 -5.108 -25.376 1.00 93.75 112 PHE A C 1
ATOM 876 O O . PHE A 1 112 ? 20.194 -5.098 -26.400 1.00 93.75 112 PHE A O 1
ATOM 883 N N . LEU A 1 113 ? 21.919 -4.272 -25.242 1.00 94.00 113 LEU A N 1
ATOM 884 C CA . LEU A 1 113 ? 22.279 -3.279 -26.253 1.00 94.00 113 LEU A CA 1
ATOM 885 C C . LEU A 1 113 ? 22.591 -3.930 -27.607 1.00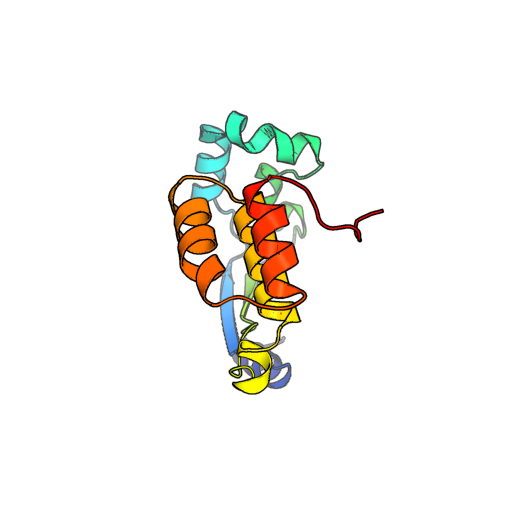 94.00 113 LEU A C 1
ATOM 887 O O . LEU A 1 113 ? 22.227 -3.362 -28.637 1.00 94.00 113 LEU A O 1
ATOM 891 N N . ALA A 1 114 ? 23.237 -5.099 -27.630 1.00 91.00 114 ALA A N 1
ATOM 892 C CA . ALA A 1 114 ? 23.620 -5.782 -28.870 1.00 91.00 114 ALA A CA 1
ATOM 893 C C . ALA A 1 114 ? 22.409 -6.158 -29.745 1.00 91.00 114 ALA A C 1
ATOM 895 O O . ALA A 1 114 ? 22.479 -6.049 -30.967 1.00 91.00 114 ALA A O 1
ATOM 896 N N . GLU A 1 115 ? 21.291 -6.522 -29.119 1.00 89.56 115 GLU A N 1
ATOM 897 C CA . GLU A 1 115 ? 20.061 -6.972 -29.786 1.00 89.56 115 GLU A CA 1
ATOM 898 C C . GLU A 1 115 ? 19.046 -5.837 -30.006 1.00 89.56 115 GLU A C 1
ATOM 900 O O . GLU A 1 115 ? 18.012 -6.016 -30.651 1.00 89.56 115 GLU A O 1
ATOM 905 N N . SER A 1 116 ? 19.328 -4.647 -29.469 1.00 91.75 116 SER A N 1
ATOM 906 C CA . SER A 1 116 ? 18.426 -3.498 -29.532 1.00 91.75 116 SER A CA 1
ATOM 907 C C . SER A 1 116 ? 18.572 -2.681 -30.823 1.00 91.75 116 SER A C 1
ATOM 909 O O . SER A 1 116 ? 19.679 -2.403 -31.302 1.00 91.75 116 SER A O 1
ATOM 911 N N . ALA A 1 117 ? 17.436 -2.207 -31.338 1.00 91.88 117 ALA A N 1
ATOM 912 C CA . ALA A 1 117 ? 17.339 -1.319 -32.493 1.00 91.88 117 ALA A CA 1
ATOM 913 C C . ALA A 1 117 ? 16.356 -0.164 -32.228 1.00 91.88 117 ALA A C 1
ATOM 915 O O . ALA A 1 117 ? 15.630 -0.163 -31.231 1.00 91.88 117 ALA A O 1
ATOM 916 N N . GLY A 1 118 ? 16.352 0.827 -33.124 1.00 91.19 118 GLY A N 1
ATOM 917 C CA . GLY A 1 118 ? 15.361 1.904 -33.119 1.00 91.19 118 GLY A CA 1
ATOM 918 C C . GLY A 1 118 ? 15.321 2.713 -31.809 1.00 91.19 118 GLY A C 1
ATOM 919 O O . GLY A 1 118 ? 16.368 2.924 -31.186 1.00 91.19 118 GLY A O 1
ATOM 920 N N . PRO A 1 119 ? 14.129 3.163 -31.371 1.00 89.06 119 PRO A N 1
ATOM 921 C CA . PRO A 1 119 ? 13.958 3.955 -30.149 1.00 89.06 119 PRO A CA 1
ATOM 922 C C . PRO A 1 119 ? 14.470 3.259 -28.882 1.00 89.06 119 PRO A C 1
ATOM 924 O O . PRO A 1 119 ? 14.986 3.916 -27.981 1.00 89.06 119 PRO A O 1
ATOM 927 N N . VAL A 1 120 ? 14.383 1.927 -28.822 1.00 92.81 120 VAL A N 1
ATOM 928 C CA . VAL A 1 120 ? 14.854 1.135 -27.674 1.00 92.81 120 VAL A CA 1
ATOM 929 C C . VAL A 1 120 ? 16.368 1.252 -27.518 1.00 92.81 120 VAL A C 1
ATOM 931 O O . VAL A 1 120 ? 16.859 1.484 -26.416 1.00 92.81 120 VAL A O 1
ATOM 934 N N . ARG A 1 121 ? 17.117 1.153 -28.624 1.00 95.19 121 ARG A N 1
ATOM 935 C CA . ARG A 1 121 ? 18.579 1.313 -28.610 1.00 95.19 121 ARG A CA 1
ATOM 936 C C . ARG A 1 121 ? 18.989 2.703 -28.131 1.00 95.19 121 ARG A C 1
ATOM 938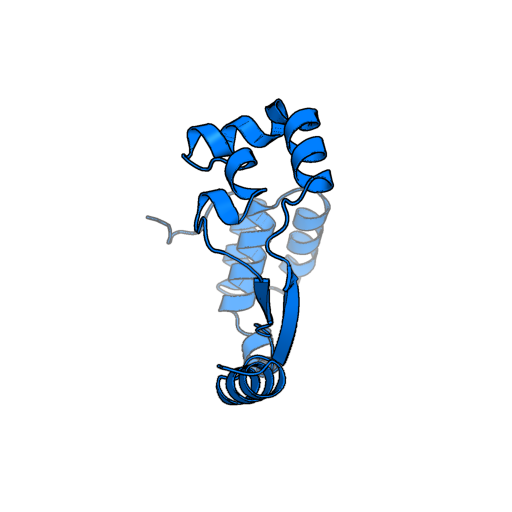 O O . ARG A 1 121 ? 19.912 2.822 -27.326 1.00 95.19 121 ARG A O 1
ATOM 945 N N . SER A 1 122 ? 18.318 3.741 -28.629 1.00 93.06 122 SER A N 1
ATOM 946 C CA . SER A 1 122 ? 18.573 5.126 -28.216 1.00 93.06 122 SER A CA 1
ATOM 947 C C . SER A 1 122 ? 18.366 5.306 -26.714 1.00 93.06 122 SER A C 1
ATOM 949 O O . SER A 1 122 ? 19.211 5.912 -26.056 1.00 93.06 122 SER A O 1
ATOM 951 N N . GLU A 1 123 ? 17.306 4.711 -26.166 1.00 93.94 123 GLU A N 1
ATOM 952 C CA . GLU A 1 123 ? 16.995 4.799 -24.741 1.00 93.94 123 GLU A CA 1
ATOM 953 C C . GLU A 1 123 ? 18.025 4.067 -23.874 1.00 93.94 123 GLU A C 1
ATOM 955 O O . GLU A 1 123 ? 18.515 4.627 -22.899 1.00 93.94 123 GLU A O 1
ATOM 960 N N . ILE A 1 124 ? 18.452 2.861 -24.268 1.00 95.56 124 ILE A N 1
ATOM 961 C CA . ILE A 1 124 ? 19.517 2.114 -23.573 1.00 95.56 124 ILE A CA 1
ATOM 962 C C . ILE A 1 124 ? 20.821 2.920 -23.548 1.00 95.56 124 ILE A C 1
ATOM 964 O O . ILE A 1 124 ? 21.481 3.017 -22.513 1.00 95.56 124 ILE A O 1
ATOM 968 N N . LEU A 1 125 ? 21.196 3.528 -24.678 1.00 95.25 125 LEU A N 1
ATOM 969 C CA . LEU A 1 125 ? 22.393 4.365 -24.758 1.00 95.25 125 LEU A CA 1
ATOM 970 C C . LEU A 1 125 ? 22.276 5.620 -23.885 1.00 95.25 125 LEU A C 1
ATOM 972 O O . LEU A 1 125 ? 23.275 6.030 -23.293 1.00 95.25 125 LEU A O 1
ATOM 976 N N . SER A 1 126 ? 21.090 6.228 -23.801 1.00 92.94 126 SER A N 1
ATOM 977 C CA . SER A 1 126 ? 20.835 7.376 -22.923 1.00 92.94 126 SER A CA 1
ATOM 978 C C . SER A 1 126 ? 20.929 6.978 -21.448 1.00 92.94 126 SER A C 1
ATOM 980 O O . SER A 1 126 ? 21.668 7.598 -20.681 1.00 92.94 126 SER A O 1
ATOM 982 N N . ALA A 1 127 ? 20.282 5.870 -21.079 1.00 93.81 127 ALA A N 1
ATOM 983 C CA 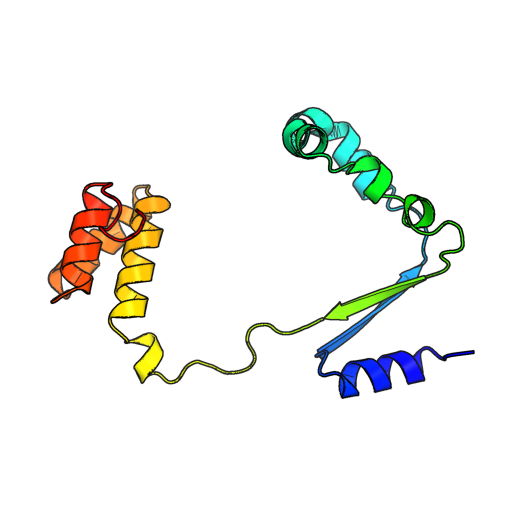. ALA A 1 127 ? 20.292 5.294 -19.741 1.00 93.81 127 ALA A CA 1
ATOM 984 C C . ALA A 1 127 ? 21.714 4.955 -19.258 1.00 93.81 127 ALA A C 1
ATOM 986 O O . ALA A 1 127 ? 22.092 5.319 -18.146 1.00 93.81 127 ALA A O 1
ATOM 987 N N . LEU A 1 128 ? 22.544 4.335 -20.107 1.00 92.88 128 LEU A N 1
ATOM 988 C CA . LEU A 1 128 ? 23.945 4.022 -19.785 1.00 92.88 128 LEU A CA 1
ATOM 989 C C . LEU A 1 128 ? 24.818 5.272 -19.599 1.00 92.88 128 LEU A C 1
ATOM 991 O O . LEU A 1 128 ? 25.771 5.243 -18.819 1.0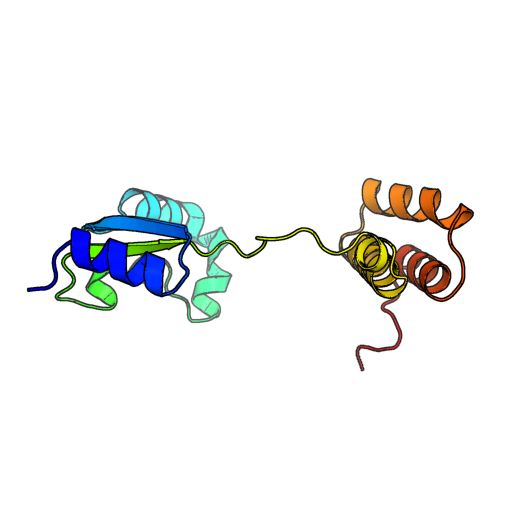0 92.88 128 LEU A O 1
ATOM 995 N N . LYS A 1 129 ? 24.493 6.370 -20.292 1.00 90.00 129 LYS A N 1
ATOM 996 C CA . LYS A 1 129 ? 25.159 7.673 -20.132 1.00 90.00 129 LYS A CA 1
ATOM 997 C C . LYS A 1 129 ? 24.657 8.455 -18.914 1.00 90.00 129 LYS A C 1
ATOM 999 O O . LYS A 1 129 ? 25.267 9.464 -18.572 1.00 90.00 129 LYS A O 1
ATOM 1004 N N . GLY A 1 130 ? 23.572 8.014 -18.273 1.00 76.88 130 GLY A N 1
ATOM 1005 C CA . GLY A 1 130 ? 22.912 8.749 -17.193 1.00 76.88 130 GLY A CA 1
ATOM 1006 C C . GLY A 1 130 ? 22.168 9.999 -17.675 1.00 76.88 130 GLY A C 1
ATOM 1007 O O . GLY A 1 130 ? 22.016 10.947 -16.911 1.00 76.88 130 GLY A O 1
ATOM 1008 N N . VAL A 1 131 ? 21.742 10.025 -18.941 1.00 61.94 131 VAL A N 1
ATOM 1009 C CA . VAL A 1 131 ? 21.026 11.154 -19.551 1.00 61.94 131 VAL A CA 1
ATOM 1010 C C . VAL A 1 131 ? 19.534 10.822 -19.599 1.00 61.94 131 VAL A C 1
ATOM 1012 O O . VAL A 1 131 ? 19.153 9.790 -20.153 1.00 61.94 131 VAL A O 1
ATOM 1015 N N . SER A 1 132 ? 18.691 11.682 -19.023 1.00 54.56 132 SER A N 1
ATOM 1016 C CA . SER A 1 132 ? 17.231 11.560 -19.141 1.00 54.56 132 SER A CA 1
ATOM 1017 C C . SER A 1 132 ? 16.778 11.775 -20.596 1.00 54.56 132 SER A C 1
ATOM 1019 O O . SER A 1 132 ? 17.385 12.584 -21.302 1.00 54.56 132 SER A O 1
ATOM 1021 N N . PRO A 1 133 ? 15.731 11.079 -21.064 1.00 51.22 133 PRO A N 1
ATOM 1022 C CA . PRO A 1 133 ? 15.246 11.187 -22.427 1.00 51.22 133 PRO A CA 1
ATOM 1023 C C . PRO A 1 133 ? 14.676 12.583 -22.699 1.00 51.22 133 PRO A C 1
ATOM 1025 O O . PRO A 1 133 ? 14.163 13.245 -21.791 1.00 51.22 133 PRO A O 1
ATOM 1028 N N . PRO A 1 134 ? 14.737 13.047 -23.957 1.00 47.69 134 PRO A N 1
ATOM 1029 C CA . PRO A 1 134 ? 14.072 14.273 -24.361 1.00 47.69 134 PRO A CA 1
ATOM 1030 C C . PRO A 1 134 ? 12.556 14.030 -24.353 1.00 47.69 134 PRO A C 1
ATOM 1032 O O . PRO A 1 134 ? 12.016 13.372 -25.240 1.00 47.69 134 PRO A O 1
ATOM 1035 N N . GLY A 1 135 ? 11.888 14.527 -23.314 1.00 48.25 135 GLY A N 1
ATOM 1036 C CA . GLY A 1 135 ? 10.450 14.359 -23.085 1.00 48.25 135 GLY A CA 1
ATOM 1037 C C . GLY A 1 135 ? 9.976 14.846 -21.712 1.00 48.25 135 GLY A C 1
ATOM 1038 O O . GLY A 1 135 ? 8.797 15.142 -21.565 1.00 48.25 135 GLY A O 1
ATOM 1039 N N . ASP A 1 136 ? 10.892 14.996 -20.749 1.00 46.25 136 ASP A N 1
ATOM 1040 C CA . ASP A 1 136 ? 10.610 15.517 -19.400 1.00 46.25 136 ASP A CA 1
ATOM 1041 C C . ASP A 1 136 ? 10.854 17.044 -19.275 1.00 46.25 136 ASP A C 1
ATOM 1043 O O . ASP A 1 136 ? 11.383 17.513 -18.265 1.00 46.25 136 ASP A O 1
ATOM 1047 N N . ALA A 1 137 ? 10.503 17.824 -20.307 1.00 39.06 137 ALA A N 1
ATOM 1048 C CA . ALA A 1 137 ? 10.462 19.293 -20.268 1.00 39.06 137 ALA A CA 1
ATOM 1049 C C . ALA A 1 137 ? 9.066 19.804 -20.634 1.00 39.06 137 ALA A C 1
ATOM 1051 O O . ALA A 1 137 ? 8.518 19.310 -21.646 1.00 39.06 137 ALA A O 1
#

pLDDT: mean 90.34, std 11.08, range [39.06, 98.25]

Solvent-accessible surface area (backbone atoms only — not comparable to full-atom values): 8113 Å² total; per-residue (Å²): 131,93,48,75,67,58,54,48,53,51,37,47,75,71,64,33,78,46,72,48,78,49,65,37,64,62,41,61,72,60,38,53,52,50,64,78,44,40,80,86,46,46,69,42,50,77,71,73,43,61,68,66,58,66,30,31,52,40,75,81,38,74,85,53,66,57,42,79,44,76,37,72,73,91,74,85,69,80,73,58,72,70,57,71,69,27,58,69,51,53,21,52,51,30,40,50,35,32,71,71,40,62,71,68,35,51,47,56,46,57,65,49,46,80,81,44,56,71,73,33,31,56,28,34,55,29,16,75,71,68,43,81,71,96,75,89,120

Mean predicted aligned error: 9.48 Å

Secondary structure (DSSP, 8-state):
---HHHHHHHHHHTT-SEEEEEES---HHHHHHHHHTGGGGHHHHHTT--TTGGG-GGGT-TT--EEEEEE--S--SPPPHHHHT-HHHHHHHHHHHHHH-HHHHHHHHHHHHTT--HHHHHHHHHHHHTPPPTT--

Foldseek 3Di:
DQDPVNVQVVLVVVVFPDKDKDFQAFQVVQLVVCVVCVVVCVVCVVVVHDVNCVRGSCSVPVPGTMDMDTHHDPCDDDDDVCVVPDLVVLLVLLQVLLVVDDDVSLVVLVVCLVVDDDSNNVSSVCSNVSHHDPPPD

Radius of gyration: 23.2 Å; Cα contacts (8 Å, |Δi|>4): 131; chains: 1; bounding box: 54×30×53 Å

Sequence (137 aa):
MVGKKEVIENALECGFEDTGFTTAAPFETQRAYLEERREDYEWAIRSGLDLIAGTDPKSIMPEAKSIIVIMEAYFREAFPPSLERHERVKSMTAWALGRIGGPAAKQALSDFLAESAGPVRSEILSALKGVSPPGDA